Protein AF-A0A0P0CSV0-F1 (afdb_monomer)

Organism: NCBI:txid1736674

InterPro domains:
  IPR012347 Ferritin-like [G3DSA:1.20.1260.10] (1-130)
  IPR019052 Domain of unknown function DUF2383 [PF09537] (2-99)

Mean predicted aligned error: 3.81 Å

Structure (mmCIF, N/CA/C/O backbone):
data_AF-A0A0P0CSV0-F1
#
_entry.id   AF-A0A0P0CSV0-F1
#
loop_
_atom_site.group_PDB
_atom_site.id
_atom_site.type_symbol
_atom_site.label_atom_id
_atom_site.label_alt_id
_atom_site.label_comp_id
_atom_site.label_asym_id
_atom_site.label_entity_id
_atom_site.label_seq_id
_atom_site.pdbx_PDB_ins_code
_atom_site.Cartn_x
_atom_site.Cartn_y
_atom_site.Cartn_z
_atom_site.occupancy
_atom_site.B_iso_or_equiv
_atom_site.auth_seq_id
_atom_site.auth_comp_id
_atom_site.auth_asym_id
_atom_site.auth_atom_id
_atom_site.pdbx_PDB_model_num
ATOM 1 N N . MET A 1 1 ? 4.980 2.278 7.090 1.00 87.75 1 MET A N 1
ATOM 2 C CA . MET A 1 1 ? 4.475 1.483 5.953 1.00 87.75 1 MET A CA 1
ATOM 3 C C . MET A 1 1 ? 3.727 2.314 4.913 1.00 87.75 1 MET A C 1
ATOM 5 O O . MET A 1 1 ? 4.358 2.679 3.942 1.00 87.75 1 MET A O 1
ATOM 9 N N . ASN A 1 2 ? 2.444 2.688 5.077 1.00 93.38 2 ASN A N 1
ATOM 10 C CA . ASN A 1 2 ? 1.706 3.370 3.988 1.00 93.38 2 ASN A CA 1
ATOM 11 C C . ASN A 1 2 ? 2.404 4.646 3.476 1.00 93.38 2 ASN A C 1
ATOM 13 O O . ASN A 1 2 ? 2.485 4.851 2.270 1.00 93.38 2 ASN A O 1
ATOM 17 N N . TYR A 1 3 ? 2.972 5.454 4.377 1.00 93.25 3 TYR A N 1
ATOM 18 C CA . TYR A 1 3 ? 3.779 6.631 4.026 1.00 93.25 3 TYR A CA 1
ATOM 19 C C . TYR A 1 3 ? 5.022 6.292 3.183 1.00 93.25 3 TYR A C 1
ATOM 21 O O . TYR A 1 3 ? 5.342 6.980 2.217 1.00 93.25 3 TYR A O 1
ATOM 29 N N . GLU A 1 4 ? 5.708 5.204 3.521 1.00 93.50 4 GLU A N 1
ATOM 30 C CA . GLU A 1 4 ? 6.870 4.704 2.782 1.00 93.50 4 GLU A CA 1
ATOM 31 C C . GLU A 1 4 ? 6.459 4.186 1.402 1.00 93.50 4 GLU A C 1
ATOM 33 O O . GLU A 1 4 ? 7.111 4.508 0.414 1.00 93.50 4 GLU A O 1
ATOM 38 N N . SER A 1 5 ? 5.337 3.466 1.307 1.00 94.19 5 SER A N 1
ATOM 39 C CA . SER A 1 5 ? 4.787 3.003 0.030 1.00 94.19 5 SER A CA 1
ATOM 40 C C . SER A 1 5 ? 4.386 4.179 -0.875 1.00 94.19 5 SER A C 1
ATOM 42 O O . SER A 1 5 ? 4.618 4.112 -2.079 1.00 94.19 5 SER A O 1
ATOM 44 N N . VAL A 1 6 ? 3.826 5.272 -0.325 1.00 95.62 6 VAL A N 1
ATOM 45 C CA . VAL A 1 6 ? 3.562 6.510 -1.093 1.00 95.62 6 VAL A CA 1
ATOM 46 C C . VAL A 1 6 ? 4.859 7.042 -1.693 1.00 95.62 6 VAL A C 1
ATOM 48 O O . VAL A 1 6 ? 4.893 7.334 -2.888 1.00 95.62 6 VAL A O 1
ATOM 51 N N . LYS A 1 7 ? 5.922 7.138 -0.885 1.00 94.56 7 LYS A N 1
ATOM 52 C CA . LYS A 1 7 ? 7.239 7.594 -1.342 1.00 94.56 7 LYS A CA 1
ATOM 53 C C . LYS A 1 7 ? 7.794 6.696 -2.442 1.00 94.56 7 LYS A C 1
ATOM 55 O O . LYS A 1 7 ? 8.095 7.210 -3.511 1.00 94.56 7 LYS A O 1
ATOM 60 N N . ILE A 1 8 ? 7.846 5.380 -2.218 1.00 94.62 8 ILE A N 1
ATOM 61 C CA . ILE A 1 8 ? 8.338 4.416 -3.213 1.00 94.62 8 ILE A CA 1
ATOM 62 C C . ILE A 1 8 ? 7.583 4.587 -4.529 1.00 94.62 8 ILE A C 1
ATOM 64 O O . ILE A 1 8 ? 8.201 4.871 -5.543 1.00 94.62 8 ILE A O 1
ATOM 68 N N . TYR A 1 9 ? 6.250 4.499 -4.522 1.00 95.50 9 TYR A N 1
ATOM 69 C CA . TYR A 1 9 ? 5.476 4.562 -5.763 1.00 95.50 9 TYR A CA 1
ATOM 70 C C . TYR A 1 9 ? 5.590 5.911 -6.477 1.00 95.50 9 TYR A C 1
ATOM 72 O O . TYR A 1 9 ? 5.621 5.944 -7.705 1.00 95.50 9 TYR A O 1
ATOM 80 N N . THR A 1 10 ? 5.669 7.010 -5.725 1.00 95.38 10 THR A N 1
ATOM 81 C CA . THR A 1 10 ? 5.841 8.348 -6.302 1.00 95.38 10 THR A CA 1
ATOM 82 C C . THR A 1 10 ? 7.205 8.491 -6.967 1.00 95.38 10 THR A C 1
ATOM 84 O O . THR A 1 10 ? 7.276 9.029 -8.068 1.00 95.38 10 THR A O 1
ATOM 87 N N . GLU A 1 11 ? 8.276 8.001 -6.338 1.00 92.62 11 GLU A N 1
ATOM 88 C CA . GLU A 1 11 ? 9.605 8.038 -6.949 1.00 92.62 11 GLU A CA 1
ATOM 89 C C . GLU A 1 11 ? 9.703 7.067 -8.131 1.00 92.62 11 GLU A C 1
ATOM 91 O O . GLU A 1 11 ? 10.099 7.484 -9.214 1.00 92.62 11 GLU A O 1
ATOM 96 N N . THR A 1 12 ? 9.235 5.821 -7.995 1.00 91.75 12 THR A N 1
ATOM 97 C CA . THR A 1 12 ? 9.203 4.841 -9.096 1.00 91.75 12 THR A CA 1
ATOM 98 C C . THR A 1 12 ? 8.502 5.400 -10.329 1.00 91.75 12 THR A C 1
ATOM 100 O O . THR A 1 12 ? 9.028 5.305 -11.432 1.00 91.75 12 THR A O 1
ATOM 103 N N . GLN A 1 13 ? 7.355 6.061 -10.160 1.00 92.38 13 GLN A N 1
ATOM 104 C CA . GLN A 1 13 ? 6.635 6.690 -11.267 1.00 92.38 13 GLN A CA 1
ATOM 105 C C . GLN A 1 13 ? 7.493 7.701 -12.051 1.00 92.38 13 GLN A C 1
ATOM 107 O O . GLN A 1 13 ? 7.346 7.795 -13.269 1.00 92.38 13 GLN A O 1
ATOM 112 N N . LYS A 1 14 ? 8.355 8.475 -11.380 1.00 90.81 14 LYS A N 1
ATOM 113 C CA . LYS A 1 14 ? 9.180 9.512 -12.025 1.00 90.81 14 LYS A CA 1
ATOM 114 C C . LYS A 1 14 ? 10.289 8.929 -12.899 1.00 90.81 14 LYS A C 1
ATOM 116 O O . LYS A 1 14 ? 10.700 9.591 -13.844 1.00 90.81 14 LYS A O 1
ATOM 121 N N . HIS A 1 15 ? 10.756 7.725 -12.578 1.00 89.19 15 HIS A N 1
ATOM 122 C CA . HIS A 1 15 ? 11.856 7.063 -13.281 1.00 89.19 15 HIS A CA 1
ATOM 123 C C . HIS A 1 15 ? 11.399 6.158 -14.428 1.00 89.19 15 HIS A C 1
ATOM 125 O O . HIS A 1 15 ? 12.216 5.740 -15.240 1.00 89.19 15 HIS A O 1
ATOM 131 N N . LEU A 1 16 ? 10.103 5.863 -14.525 1.00 86.19 16 LEU A N 1
ATOM 132 C CA . LEU A 1 16 ? 9.568 5.028 -15.595 1.00 86.19 16 LEU A CA 1
ATOM 133 C C . LEU A 1 16 ? 9.399 5.813 -16.897 1.00 86.19 16 LEU A C 1
ATOM 135 O O . LEU A 1 16 ? 9.126 7.013 -16.895 1.00 86.19 16 LEU A O 1
ATOM 139 N N . THR A 1 17 ? 9.478 5.121 -18.028 1.00 84.19 17 THR A N 1
ATOM 140 C CA . THR A 1 17 ? 9.149 5.673 -19.351 1.00 84.19 17 THR A CA 1
ATOM 141 C C . THR A 1 17 ? 7.744 5.254 -19.779 1.00 84.19 17 THR A C 1
ATOM 143 O O . THR A 1 17 ? 6.971 6.118 -20.190 1.00 84.19 17 THR A O 1
ATOM 146 N N . HIS A 1 18 ? 7.371 3.989 -19.556 1.00 85.88 18 HIS A N 1
ATOM 147 C CA . HIS A 1 18 ? 6.088 3.400 -19.948 1.00 85.88 18 HIS A CA 1
ATOM 148 C C . HIS A 1 18 ? 4.872 4.037 -19.242 1.00 85.88 18 HIS A C 1
ATOM 150 O O . HIS A 1 18 ? 4.721 3.976 -18.015 1.00 85.88 18 HIS A O 1
ATOM 156 N N . ASP A 1 19 ? 3.953 4.611 -20.023 1.00 89.50 19 ASP A N 1
ATOM 157 C CA . ASP A 1 19 ? 2.806 5.372 -19.508 1.00 89.50 19 ASP A CA 1
ATOM 158 C C . ASP A 1 19 ? 1.806 4.518 -18.721 1.00 89.50 19 ASP A C 1
ATOM 160 O O . ASP A 1 19 ? 1.264 4.967 -17.705 1.00 89.50 19 ASP A O 1
ATOM 164 N N . GLY A 1 20 ? 1.604 3.262 -19.129 1.00 88.06 20 GLY A N 1
ATOM 165 C CA . GLY A 1 20 ? 0.743 2.329 -18.400 1.00 88.06 20 GLY A CA 1
ATOM 166 C C . GLY A 1 20 ? 1.254 2.065 -16.982 1.00 88.06 20 GLY A C 1
ATOM 167 O O . GLY A 1 20 ? 0.480 2.079 -16.020 1.00 88.06 20 GLY A O 1
ATOM 168 N N . LEU A 1 21 ? 2.574 1.920 -16.826 1.00 87.19 21 LEU A N 1
ATOM 169 C CA . LEU A 1 21 ? 3.186 1.719 -15.515 1.00 87.19 21 LEU A CA 1
ATOM 170 C C . LEU A 1 21 ? 3.177 2.999 -14.686 1.00 87.19 21 LEU A C 1
ATOM 172 O O . LEU A 1 21 ? 2.827 2.954 -13.506 1.00 87.19 21 LEU A O 1
ATOM 176 N N . LYS A 1 22 ? 3.463 4.158 -15.288 1.00 91.94 22 LYS A N 1
ATOM 177 C CA . LYS A 1 22 ? 3.305 5.453 -14.609 1.00 91.94 22 LYS A CA 1
ATOM 178 C C . LYS A 1 22 ? 1.904 5.610 -14.024 1.00 91.94 22 LYS A C 1
ATOM 180 O O . LYS A 1 22 ? 1.755 5.947 -12.848 1.00 91.94 22 LYS A O 1
ATOM 185 N N . ALA A 1 23 ? 0.874 5.342 -14.825 1.00 93.44 23 ALA A N 1
ATOM 186 C CA . ALA A 1 23 ? -0.514 5.421 -14.387 1.00 93.44 23 ALA A CA 1
ATOM 187 C C . ALA A 1 23 ? -0.808 4.427 -13.253 1.00 93.44 23 ALA A C 1
ATOM 189 O O . ALA A 1 23 ? -1.460 4.789 -12.266 1.00 93.44 23 ALA A O 1
ATOM 190 N N . PHE A 1 24 ? -0.284 3.201 -13.352 1.00 91.94 24 PHE A N 1
ATOM 191 C CA . PHE A 1 24 ? -0.379 2.204 -12.293 1.00 91.94 24 PHE A CA 1
ATOM 192 C C . PHE A 1 24 ? 0.224 2.720 -10.978 1.00 91.94 24 PHE A C 1
ATOM 194 O O . PHE A 1 24 ? -0.500 2.822 -9.983 1.00 91.94 24 PHE A O 1
ATOM 201 N N . PHE A 1 25 ? 1.501 3.116 -10.961 1.00 93.94 25 PHE A N 1
ATOM 202 C CA . PHE A 1 25 ? 2.183 3.587 -9.750 1.00 93.94 25 PHE A CA 1
ATOM 203 C C . PHE A 1 25 ? 1.546 4.850 -9.166 1.00 93.94 25 PHE A C 1
ATOM 205 O O . PHE A 1 25 ? 1.324 4.904 -7.954 1.00 93.94 25 PHE A O 1
ATOM 212 N N . LYS A 1 26 ? 1.110 5.795 -10.009 1.00 96.00 26 LYS A N 1
ATOM 213 C CA . LYS A 1 26 ? 0.333 6.970 -9.580 1.00 96.00 26 LYS A CA 1
ATOM 214 C C . LYS A 1 26 ? -0.929 6.564 -8.822 1.00 96.00 26 LYS A C 1
ATOM 216 O O . LYS A 1 26 ? -1.185 7.037 -7.713 1.00 96.00 26 LYS A O 1
ATOM 221 N N . LYS A 1 27 ? -1.709 5.636 -9.388 1.00 96.50 27 LYS A N 1
ATOM 222 C CA . LYS A 1 27 ? -2.931 5.114 -8.758 1.00 96.50 27 LYS A CA 1
ATOM 223 C C . LYS A 1 27 ? -2.620 4.410 -7.435 1.00 96.50 27 LYS A C 1
ATOM 225 O O . LYS A 1 27 ? -3.426 4.469 -6.507 1.00 96.50 27 LYS A O 1
ATOM 230 N N . ARG A 1 28 ? -1.483 3.714 -7.333 1.00 96.19 28 ARG A N 1
ATOM 231 C CA . ARG A 1 28 ? -1.066 3.043 -6.091 1.00 96.19 28 ARG A CA 1
ATOM 232 C C . ARG A 1 28 ? -0.614 4.040 -5.019 1.00 96.19 28 ARG A C 1
ATOM 234 O O . ARG A 1 28 ? -0.997 3.864 -3.864 1.00 96.19 28 ARG A O 1
ATOM 241 N N . ALA A 1 29 ? 0.110 5.100 -5.380 1.00 97.12 29 ALA A N 1
ATOM 242 C CA . ALA A 1 29 ? 0.470 6.181 -4.459 1.00 97.12 29 ALA A CA 1
ATOM 243 C C . ALA A 1 29 ? -0.784 6.866 -3.888 1.00 97.12 29 ALA A C 1
ATOM 245 O O . ALA A 1 29 ? -0.918 7.004 -2.673 1.00 97.12 29 ALA A O 1
ATOM 246 N N . MET A 1 30 ? -1.755 7.195 -4.747 1.00 98.00 30 MET A N 1
ATOM 247 C CA . MET A 1 30 ? -3.034 7.785 -4.329 1.00 98.00 30 MET A CA 1
ATOM 248 C C . MET A 1 30 ? -3.825 6.875 -3.381 1.00 98.00 30 MET A C 1
ATOM 250 O O . MET A 1 30 ? -4.350 7.348 -2.373 1.00 98.00 30 MET A O 1
ATOM 254 N N . ALA A 1 31 ? -3.879 5.568 -3.660 1.00 97.62 31 ALA A N 1
ATOM 255 C CA . ALA A 1 31 ? -4.536 4.606 -2.775 1.00 97.62 31 ALA A CA 1
ATOM 256 C C . ALA A 1 31 ? -3.892 4.602 -1.378 1.00 97.62 31 ALA A C 1
ATOM 258 O O . ALA A 1 31 ? -4.588 4.738 -0.375 1.00 97.62 31 ALA A O 1
ATOM 259 N N . ARG A 1 32 ? -2.556 4.553 -1.299 1.00 96.94 32 ARG A N 1
ATOM 260 C CA . ARG A 1 32 ? -1.833 4.582 -0.017 1.00 96.94 32 ARG A CA 1
ATOM 261 C C . ARG A 1 32 ? -2.005 5.901 0.732 1.00 96.94 32 ARG A C 1
ATOM 263 O O . ARG A 1 32 ? -2.154 5.875 1.950 1.00 96.94 32 ARG A O 1
ATOM 270 N N . GLN A 1 33 ? -2.063 7.029 0.027 1.00 97.38 33 GLN A N 1
ATOM 271 C CA . GLN A 1 33 ? -2.386 8.318 0.638 1.00 97.38 33 GLN A CA 1
ATOM 272 C C . GLN A 1 33 ? -3.787 8.301 1.260 1.00 97.38 33 GLN A C 1
ATOM 274 O O . GLN A 1 33 ? -3.968 8.750 2.391 1.00 97.38 33 GLN A O 1
ATOM 279 N N . LYS A 1 34 ? -4.769 7.726 0.557 1.00 98.19 34 LYS A N 1
ATOM 280 C CA . LYS A 1 34 ? -6.122 7.556 1.092 1.00 98.19 34 LYS A CA 1
ATOM 281 C C . LYS A 1 34 ? -6.127 6.675 2.343 1.00 98.19 34 LYS A C 1
ATOM 283 O O . LYS A 1 34 ? -6.811 7.002 3.303 1.00 98.19 34 LYS A O 1
ATOM 288 N N . PHE A 1 35 ? -5.338 5.601 2.364 1.00 97.31 35 PHE A N 1
ATOM 289 C CA . PHE A 1 35 ? -5.262 4.699 3.518 1.00 97.31 35 PHE A CA 1
ATOM 290 C C . PHE A 1 35 ? -4.756 5.408 4.770 1.00 97.31 35 PHE A C 1
ATOM 292 O O . PHE A 1 35 ? -5.296 5.194 5.852 1.00 97.31 35 PHE A O 1
ATOM 299 N N . ILE A 1 36 ? -3.751 6.277 4.611 1.00 95.94 36 ILE A N 1
ATOM 300 C CA . ILE A 1 36 ? -3.247 7.129 5.695 1.00 95.94 36 ILE A CA 1
ATOM 301 C C . ILE A 1 36 ? -4.377 8.009 6.227 1.00 95.94 36 ILE A C 1
ATOM 303 O O . ILE A 1 36 ? -4.603 8.034 7.429 1.00 95.94 36 ILE A O 1
ATOM 307 N N . VAL A 1 37 ? -5.109 8.695 5.345 1.00 96.88 37 VAL A N 1
ATOM 308 C CA . VAL A 1 37 ? -6.209 9.581 5.754 1.00 96.88 37 VAL A CA 1
ATOM 309 C C . VAL A 1 37 ? -7.311 8.807 6.477 1.00 96.88 37 VAL A C 1
ATOM 311 O O . VAL A 1 37 ? -7.712 9.214 7.564 1.00 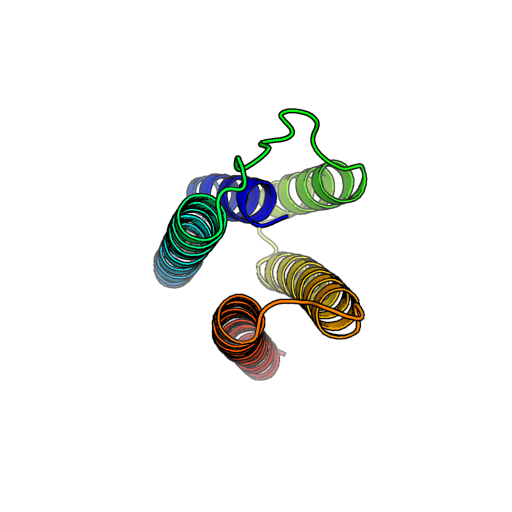96.88 37 VAL A O 1
ATOM 314 N N . ASP A 1 38 ? -7.768 7.687 5.915 1.00 97.50 38 ASP A N 1
ATOM 315 C CA . ASP A 1 38 ? -8.850 6.881 6.488 1.00 97.50 38 ASP A CA 1
ATOM 316 C C . ASP A 1 38 ? -8.487 6.371 7.894 1.00 97.50 38 ASP A C 1
ATOM 318 O O . ASP A 1 38 ? -9.284 6.502 8.822 1.00 97.50 38 ASP A O 1
ATOM 322 N N . LEU A 1 39 ? -7.272 5.837 8.071 1.00 96.00 39 LEU A N 1
ATOM 323 C CA . LEU A 1 39 ? -6.799 5.364 9.377 1.00 96.00 39 LEU A CA 1
ATOM 324 C C . LEU A 1 39 ? -6.618 6.518 10.364 1.00 96.00 39 LEU A C 1
ATOM 326 O O . LEU A 1 39 ? -7.036 6.408 11.513 1.00 96.00 39 LEU A O 1
ATOM 330 N N . SER A 1 40 ? -6.039 7.638 9.927 1.00 95.62 40 SER A N 1
ATOM 331 C CA . SER A 1 40 ? -5.834 8.803 10.789 1.00 95.62 40 SER A CA 1
ATOM 332 C C . SER A 1 40 ? -7.151 9.401 11.282 1.00 95.62 40 SER A C 1
ATOM 334 O O . SER A 1 40 ? -7.232 9.829 12.431 1.00 95.62 40 SER A O 1
ATOM 336 N N . LEU A 1 41 ? -8.185 9.436 10.437 1.00 97.12 41 LEU A N 1
ATOM 337 C CA . LEU A 1 41 ? -9.514 9.903 10.831 1.00 97.12 41 LEU A CA 1
ATOM 338 C C . LEU A 1 41 ? -10.177 8.950 11.829 1.00 97.12 41 LEU A C 1
ATOM 340 O O . LEU A 1 41 ? -10.744 9.415 12.816 1.00 97.12 41 LEU A O 1
ATOM 344 N N . GLU A 1 42 ? -10.079 7.637 11.608 1.00 96.50 42 GLU A N 1
ATOM 345 C CA . GLU A 1 42 ? -10.655 6.655 12.531 1.00 96.50 42 GLU A CA 1
ATOM 346 C C . GLU A 1 42 ? -9.946 6.668 13.891 1.00 96.50 42 GLU A C 1
ATOM 348 O O . GLU A 1 42 ? -10.612 6.661 14.922 1.00 96.50 42 GLU A O 1
ATOM 353 N N . LEU A 1 43 ? -8.614 6.787 13.919 1.00 94.44 43 LEU A N 1
ATOM 354 C CA . LEU A 1 43 ? -7.857 6.928 15.167 1.00 94.44 43 LEU A CA 1
ATOM 355 C C . LEU A 1 43 ? -8.299 8.161 15.961 1.00 94.44 43 LEU A C 1
ATOM 357 O O . LEU A 1 43 ? -8.598 8.043 17.148 1.00 94.44 43 LEU A O 1
ATOM 361 N N . LYS A 1 44 ? -8.428 9.316 15.296 1.00 96.25 44 LYS A N 1
ATOM 362 C CA . LYS A 1 44 ? -8.918 10.552 15.928 1.00 96.25 44 LYS A CA 1
ATOM 363 C C . LYS A 1 44 ? -10.327 10.406 16.483 1.00 96.25 44 LYS A C 1
ATOM 365 O O . LYS A 1 44 ? -10.603 10.852 17.592 1.00 96.25 44 LYS A O 1
ATOM 370 N N . LYS A 1 45 ? -11.221 9.752 15.738 1.00 96.62 45 LYS A N 1
ATOM 371 C CA . LYS A 1 45 ? -12.596 9.474 16.179 1.00 96.62 45 LYS A CA 1
ATOM 372 C C . LYS A 1 45 ? -12.636 8.618 17.448 1.00 96.62 45 LYS A C 1
ATOM 374 O O . LYS A 1 45 ? -13.530 8.787 18.269 1.00 96.62 45 LYS A O 1
ATOM 379 N N . LEU A 1 46 ? -11.670 7.718 17.606 1.00 95.69 46 LEU A N 1
ATOM 380 C CA . LEU A 1 46 ? -11.513 6.861 18.780 1.00 95.69 46 LEU A CA 1
ATOM 381 C C . LEU A 1 46 ? -10.754 7.549 19.932 1.00 95.69 46 LEU A C 1
ATOM 383 O O . LEU A 1 46 ? -10.470 6.906 20.938 1.00 95.69 46 LEU A O 1
ATOM 387 N N . GLY A 1 47 ? -10.430 8.842 19.802 1.00 95.25 47 GLY A N 1
ATOM 388 C CA . GLY A 1 47 ? -9.703 9.620 20.808 1.00 95.25 47 GLY A CA 1
ATOM 389 C C . GLY A 1 47 ? -8.186 9.410 20.802 1.00 95.25 47 GLY A C 1
ATOM 390 O O . GLY A 1 47 ? -7.509 9.866 21.719 1.00 95.25 47 GLY A O 1
ATOM 391 N N . GLY A 1 48 ? -7.644 8.718 19.796 1.00 92.00 48 GLY A N 1
ATOM 392 C CA . GLY A 1 48 ? -6.208 8.537 19.606 1.00 92.00 48 GLY A CA 1
ATOM 393 C C . GLY A 1 48 ? -5.594 9.605 18.702 1.00 92.00 48 GLY A C 1
ATOM 394 O O . GLY A 1 48 ? -6.259 10.171 17.837 1.00 92.00 48 GLY A O 1
ATOM 395 N N . GLU A 1 49 ? -4.290 9.834 18.844 1.00 90.06 49 GLU A N 1
ATOM 396 C CA . GLU A 1 49 ? -3.540 10.735 17.965 1.00 90.06 49 GLU A CA 1
ATOM 397 C C . GLU A 1 49 ? -2.683 9.944 16.964 1.00 90.06 49 GLU A C 1
ATOM 399 O O . GLU A 1 49 ? -1.849 9.130 17.378 1.00 90.06 49 GLU A O 1
ATOM 404 N N . PRO A 1 50 ? -2.850 10.158 15.644 1.00 88.38 50 PRO A N 1
ATOM 405 C CA . PRO A 1 50 ? -2.028 9.500 14.638 1.00 88.38 50 PRO A CA 1
ATOM 406 C C . PRO A 1 50 ? -0.555 9.878 14.798 1.00 88.38 50 PRO A C 1
ATOM 408 O O . PRO A 1 50 ? -0.187 11.051 14.712 1.00 88.38 50 PRO A O 1
ATOM 411 N N . GLN A 1 51 ? 0.306 8.876 14.962 1.00 84.31 51 GLN A N 1
ATOM 412 C CA . GLN A 1 51 ? 1.748 9.083 14.990 1.00 84.31 51 GLN A CA 1
ATOM 413 C C . GLN A 1 51 ? 2.352 8.873 13.606 1.00 84.31 51 GLN A C 1
ATOM 415 O O . GLN A 1 51 ? 2.177 7.832 12.970 1.00 84.31 51 GLN A O 1
ATOM 420 N N . TYR A 1 52 ? 3.120 9.860 13.157 1.00 77.62 52 TYR A N 1
ATOM 421 C CA . TYR A 1 52 ? 3.870 9.784 11.911 1.00 77.62 52 TYR A CA 1
ATOM 422 C C . TYR A 1 52 ? 5.355 9.644 12.235 1.00 77.62 52 TYR A C 1
ATOM 424 O O . TYR A 1 52 ? 6.003 10.602 12.654 1.00 77.62 52 TYR A O 1
ATOM 432 N N . SER A 1 53 ? 5.916 8.453 12.021 1.00 73.69 53 SER A N 1
ATOM 433 C CA . SER A 1 53 ? 7.371 8.295 12.047 1.00 73.69 53 SER A CA 1
ATOM 434 C C . SER A 1 53 ? 7.972 8.947 10.804 1.00 73.69 53 SER A C 1
ATOM 436 O O . SER A 1 53 ? 7.696 8.524 9.680 1.00 73.69 53 SER A O 1
ATOM 438 N N . GLN A 1 54 ? 8.836 9.945 11.000 1.00 70.50 54 GLN A N 1
ATOM 439 C CA . GLN A 1 54 ? 9.690 10.462 9.924 1.00 70.50 54 GLN A CA 1
ATOM 440 C C . GLN A 1 54 ? 10.851 9.509 9.608 1.00 70.50 54 GLN A C 1
ATOM 442 O O . GLN A 1 54 ? 11.424 9.567 8.519 1.00 70.50 54 GLN A O 1
ATOM 447 N N . LYS A 1 55 ? 11.186 8.606 10.539 1.00 87.25 55 LYS A N 1
ATOM 448 C CA . LYS A 1 55 ? 12.222 7.597 10.341 1.00 87.25 55 LYS A CA 1
ATOM 449 C C . LYS A 1 55 ? 11.690 6.506 9.421 1.00 87.25 55 LYS A C 1
ATOM 451 O O . LYS A 1 55 ? 10.720 5.820 9.748 1.00 87.25 55 LYS A O 1
ATOM 456 N N . LEU A 1 56 ? 12.351 6.368 8.279 1.00 88.31 56 LEU A N 1
ATOM 457 C CA . LEU A 1 56 ? 12.106 5.306 7.313 1.00 88.31 56 LEU A CA 1
ATOM 458 C C . LEU A 1 56 ? 12.705 3.996 7.838 1.00 88.31 56 LEU A C 1
ATOM 460 O O . LEU A 1 56 ? 13.760 3.984 8.480 1.00 88.31 56 LEU A O 1
ATOM 464 N N . SER A 1 57 ? 12.011 2.897 7.587 1.00 89.38 57 SER A N 1
ATOM 465 C CA . SER A 1 57 ? 12.431 1.553 7.962 1.00 89.38 57 SER A CA 1
ATOM 466 C C . SER A 1 57 ? 13.622 1.089 7.127 1.00 89.38 57 SER A C 1
ATOM 468 O O . SER A 1 57 ? 13.821 1.517 5.990 1.00 89.38 57 SER A O 1
ATOM 470 N N . TYR A 1 58 ? 14.394 0.147 7.670 1.00 89.31 58 TYR A N 1
ATOM 471 C CA . TYR A 1 58 ? 15.460 -0.525 6.921 1.00 89.31 58 TYR A CA 1
ATOM 472 C C . TYR A 1 58 ? 14.941 -1.130 5.607 1.00 89.31 58 TYR A C 1
ATOM 474 O O . TYR A 1 58 ? 15.576 -0.999 4.562 1.00 89.31 58 TYR A O 1
ATOM 482 N N . ASN A 1 59 ? 13.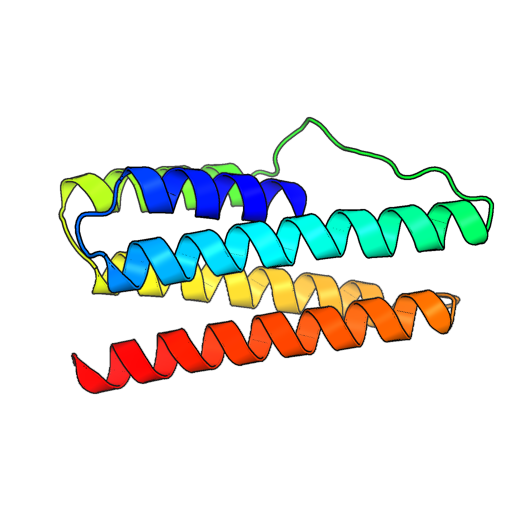745 -1.724 5.644 1.00 86.69 59 ASN A N 1
ATOM 483 C CA . ASN A 1 59 ? 13.135 -2.322 4.466 1.00 86.69 59 ASN A CA 1
ATOM 484 C C . ASN A 1 59 ? 12.839 -1.301 3.360 1.00 86.69 59 ASN A C 1
ATOM 486 O O . ASN A 1 59 ? 13.066 -1.588 2.186 1.00 86.69 59 ASN A O 1
ATOM 490 N N . PHE A 1 60 ? 12.382 -0.098 3.726 1.00 90.25 60 PHE A N 1
ATOM 491 C CA . PHE A 1 60 ? 12.225 0.985 2.758 1.00 90.25 60 PHE A CA 1
ATOM 492 C C . PHE A 1 60 ? 13.554 1.291 2.065 1.00 90.25 60 PHE A C 1
ATOM 494 O O . PHE A 1 60 ? 13.596 1.321 0.839 1.00 90.25 60 PHE A O 1
ATOM 501 N N . TYR A 1 61 ? 14.641 1.476 2.824 1.00 91.00 61 TYR A N 1
ATOM 502 C CA . TYR A 1 61 ? 15.946 1.796 2.237 1.00 91.00 61 TYR A CA 1
ATOM 503 C C . TYR A 1 61 ? 16.447 0.690 1.307 1.00 91.00 61 TYR A C 1
ATOM 505 O O . TYR A 1 61 ? 16.901 0.986 0.205 1.00 91.00 61 TYR A O 1
ATOM 513 N N . ARG A 1 62 ? 16.318 -0.577 1.719 1.00 91.75 62 ARG A N 1
ATOM 514 C CA . ARG A 1 62 ? 16.676 -1.737 0.891 1.00 91.75 62 ARG A CA 1
ATOM 515 C C . ARG A 1 62 ? 15.892 -1.757 -0.421 1.00 91.75 62 ARG A C 1
ATOM 517 O O . ARG A 1 62 ? 16.496 -1.876 -1.480 1.00 91.75 62 ARG A O 1
ATOM 524 N N . THR A 1 63 ? 14.570 -1.608 -0.340 1.00 91.88 63 THR A N 1
ATOM 525 C CA . THR A 1 63 ? 13.685 -1.596 -1.516 1.00 91.88 63 THR A CA 1
ATOM 526 C C . THR A 1 63 ? 14.033 -0.428 -2.440 1.00 91.88 63 THR A C 1
ATOM 528 O O . THR A 1 63 ? 14.143 -0.594 -3.648 1.00 91.88 63 THR A O 1
ATOM 531 N N . TRP A 1 64 ? 14.259 0.762 -1.877 1.00 91.75 64 TRP A N 1
ATOM 532 C CA . TRP A 1 64 ? 14.607 1.955 -2.645 1.00 91.75 64 TRP A CA 1
ATOM 533 C C . TRP A 1 64 ? 15.920 1.802 -3.417 1.00 91.75 64 TRP A C 1
ATOM 535 O O . TRP A 1 64 ? 15.968 2.145 -4.594 1.00 91.75 64 TRP A O 1
ATOM 545 N N . ILE A 1 65 ? 16.967 1.269 -2.778 1.00 91.25 65 ILE A N 1
ATOM 546 C CA . ILE A 1 65 ? 18.261 1.034 -3.435 1.00 91.25 65 ILE A CA 1
ATOM 547 C C . ILE A 1 65 ? 18.088 0.085 -4.623 1.00 91.25 65 ILE A C 1
ATOM 549 O O . ILE A 1 65 ? 18.511 0.418 -5.721 1.00 91.25 65 ILE A O 1
ATOM 553 N N . ARG A 1 66 ? 17.389 -1.038 -4.428 1.00 91.94 66 ARG A N 1
ATOM 554 C CA . ARG A 1 66 ? 17.140 -2.012 -5.498 1.00 91.94 66 ARG A CA 1
ATOM 555 C C . ARG A 1 66 ? 16.365 -1.416 -6.663 1.00 91.94 66 ARG A C 1
ATO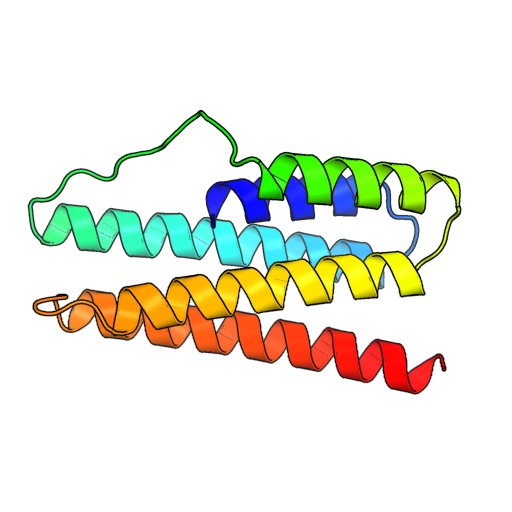M 557 O O . ARG A 1 66 ? 16.774 -1.566 -7.803 1.00 91.94 66 ARG A O 1
ATOM 564 N N . LEU A 1 67 ? 15.277 -0.700 -6.380 1.00 91.62 67 LEU A N 1
ATOM 565 C CA . LEU A 1 67 ? 14.493 -0.037 -7.422 1.00 91.62 67 LEU A CA 1
ATOM 566 C C . LEU A 1 67 ? 15.333 0.975 -8.201 1.00 91.62 67 LEU A C 1
ATOM 568 O O . LEU A 1 67 ? 15.220 1.044 -9.419 1.00 91.62 67 LEU A O 1
ATOM 572 N N . ARG A 1 68 ? 16.185 1.735 -7.507 1.00 87.62 68 ARG A N 1
ATOM 573 C CA . ARG A 1 68 ? 17.082 2.696 -8.146 1.00 87.62 68 ARG A CA 1
ATOM 574 C C . ARG A 1 68 ? 18.057 2.020 -9.104 1.00 87.62 68 ARG A C 1
ATOM 576 O O . ARG A 1 68 ? 18.246 2.529 -10.204 1.00 87.62 68 ARG A O 1
ATOM 583 N N . ASP A 1 69 ? 18.656 0.913 -8.687 1.00 88.38 69 ASP A N 1
ATOM 584 C CA . ASP A 1 69 ? 19.615 0.180 -9.512 1.00 88.38 69 ASP A CA 1
ATOM 585 C C . ASP A 1 69 ? 18.901 -0.414 -10.749 1.00 88.38 69 ASP A C 1
ATOM 587 O O . ASP A 1 69 ? 19.364 -0.242 -11.874 1.00 88.38 69 ASP A O 1
ATOM 591 N N . LEU A 1 70 ? 17.683 -0.941 -10.574 1.00 89.12 70 LEU A N 1
ATOM 592 C CA . LEU A 1 70 ? 16.844 -1.459 -11.665 1.00 89.12 70 LEU A CA 1
ATOM 593 C C . LEU A 1 70 ? 16.371 -0.388 -12.662 1.00 89.12 70 LEU A C 1
ATOM 595 O O . LEU A 1 70 ? 16.154 -0.699 -13.832 1.00 89.12 70 LEU A O 1
ATOM 599 N N . PHE A 1 71 ? 16.223 0.876 -12.245 1.00 84.00 71 PHE A N 1
ATOM 600 C CA . PHE A 1 71 ? 15.917 1.961 -13.187 1.00 84.00 71 PHE A CA 1
ATOM 601 C C . PHE A 1 71 ? 17.046 2.189 -14.193 1.00 84.00 71 PHE A C 1
ATOM 603 O O . PHE A 1 71 ? 16.765 2.560 -15.328 1.00 84.00 71 PHE A O 1
ATOM 610 N N . ALA A 1 72 ? 18.304 1.988 -13.790 1.00 77.19 72 ALA A N 1
ATOM 611 C CA . ALA A 1 72 ? 19.453 2.150 -14.679 1.00 77.19 72 ALA A CA 1
ATOM 612 C C . ALA A 1 72 ? 19.568 1.007 -15.701 1.00 77.19 72 ALA A C 1
ATOM 614 O O . ALA A 1 72 ? 20.145 1.195 -16.767 1.00 77.19 72 ALA A O 1
ATOM 615 N N . GLU A 1 73 ? 19.012 -0.159 -15.374 1.00 80.00 73 GLU A N 1
ATOM 616 C CA . GLU A 1 73 ? 19.038 -1.363 -16.208 1.00 80.00 73 GLU A CA 1
ATOM 617 C C . GLU A 1 73 ? 17.826 -1.472 -17.150 1.00 80.00 73 GLU A C 1
ATOM 619 O O . GLU A 1 73 ? 17.758 -2.402 -17.947 1.00 80.00 73 GLU A O 1
ATOM 624 N N . GLU A 1 74 ? 16.859 -0.548 -17.051 1.00 76.75 74 GLU A N 1
ATOM 625 C CA . GLU A 1 74 ? 15.585 -0.558 -17.795 1.00 76.75 74 GLU A CA 1
ATOM 626 C C . GLU A 1 74 ? 14.818 -1.896 -17.696 1.00 76.75 74 GLU A C 1
ATOM 628 O O . GLU A 1 74 ? 14.020 -2.259 -18.562 1.00 76.75 74 GLU A O 1
ATOM 633 N N . ASN A 1 75 ? 15.025 -2.634 -16.603 1.00 82.25 75 ASN A N 1
ATOM 634 C CA . ASN A 1 75 ? 14.473 -3.969 -16.422 1.00 82.25 75 ASN A CA 1
ATOM 635 C C . ASN A 1 75 ? 13.100 -3.914 -15.736 1.00 82.25 75 ASN A C 1
ATOM 637 O O . ASN A 1 75 ? 12.969 -3.944 -14.509 1.00 82.25 75 ASN A O 1
ATOM 641 N N . GLU A 1 76 ? 12.052 -3.820 -16.557 1.00 81.81 76 GLU A N 1
ATOM 642 C CA . GLU A 1 76 ? 10.662 -3.746 -16.095 1.00 81.81 76 GLU A CA 1
ATOM 643 C C . GLU A 1 76 ? 10.242 -4.969 -15.259 1.00 81.81 76 GLU A C 1
ATOM 645 O O . GLU A 1 76 ? 9.558 -4.815 -14.244 1.00 81.81 76 GLU A O 1
ATOM 650 N N . ASN A 1 77 ? 10.662 -6.174 -15.649 1.00 84.88 77 ASN A N 1
ATOM 651 C CA . ASN A 1 77 ? 10.258 -7.413 -14.982 1.00 84.88 77 ASN A CA 1
ATOM 652 C C . ASN A 1 77 ? 10.811 -7.494 -13.556 1.00 84.88 77 ASN A C 1
ATOM 654 O O . ASN A 1 77 ? 10.060 -7.772 -12.614 1.00 84.88 77 ASN A O 1
ATOM 658 N N . ASP A 1 78 ? 12.094 -7.184 -13.382 1.00 89.19 78 ASP A N 1
ATOM 659 C CA . ASP A 1 78 ? 12.727 -7.188 -12.064 1.00 89.19 78 ASP A CA 1
ATOM 660 C C . ASP A 1 78 ? 12.194 -6.051 -11.187 1.00 89.19 78 ASP A C 1
ATOM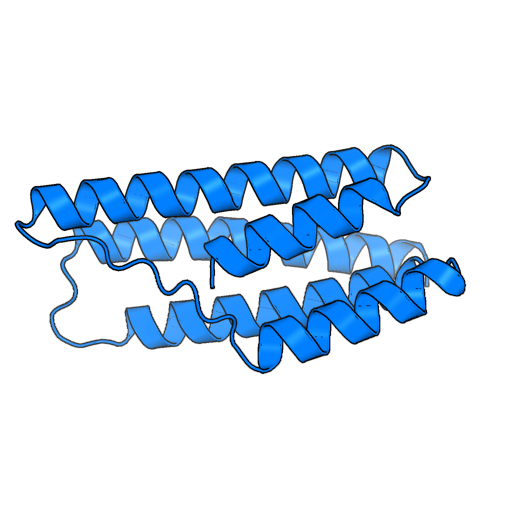 662 O O . ASP A 1 78 ? 11.971 -6.235 -9.986 1.00 89.19 78 ASP A O 1
ATOM 666 N N . LEU A 1 79 ? 11.865 -4.902 -11.787 1.00 89.69 79 LEU A N 1
ATOM 667 C CA . LEU A 1 79 ? 11.175 -3.817 -11.093 1.00 89.69 79 LEU A CA 1
ATOM 668 C C . LEU A 1 79 ? 9.804 -4.261 -10.568 1.00 89.69 79 LEU A C 1
ATOM 670 O O . LEU A 1 79 ? 9.459 -4.003 -9.412 1.00 89.69 79 LEU A O 1
ATOM 674 N N . LEU A 1 80 ? 9.010 -4.946 -11.391 1.00 89.88 80 LEU A N 1
ATOM 675 C CA . LEU A 1 80 ? 7.709 -5.474 -10.983 1.00 89.88 80 LEU A CA 1
ATOM 676 C C . LEU A 1 80 ? 7.836 -6.598 -9.946 1.00 89.88 80 LEU A C 1
ATOM 678 O O . LEU A 1 80 ? 6.964 -6.724 -9.075 1.00 89.88 80 LEU A O 1
ATOM 682 N N . SER A 1 81 ? 8.922 -7.371 -9.989 1.00 91.56 81 SER A N 1
ATOM 683 C CA . SER A 1 81 ? 9.254 -8.367 -8.968 1.00 91.56 81 SER A CA 1
ATOM 684 C C . SER A 1 81 ? 9.537 -7.709 -7.614 1.00 91.56 81 SER A C 1
ATOM 686 O O . SER A 1 81 ? 8.870 -8.028 -6.629 1.00 91.56 81 SER A O 1
ATOM 688 N N . GLU A 1 82 ? 10.413 -6.701 -7.558 1.00 92.81 82 GLU A N 1
ATOM 689 C CA . GLU A 1 82 ? 10.729 -5.991 -6.306 1.00 92.81 82 GLU A CA 1
ATOM 690 C C . GLU A 1 82 ? 9.486 -5.292 -5.717 1.00 92.81 82 GLU A C 1
ATOM 692 O O . GLU A 1 82 ? 9.263 -5.274 -4.503 1.00 92.81 82 GLU A O 1
ATOM 697 N N . ILE A 1 83 ? 8.596 -4.771 -6.569 1.00 92.69 83 ILE A N 1
ATOM 698 C CA . ILE A 1 83 ? 7.315 -4.200 -6.125 1.00 92.69 83 ILE A CA 1
ATOM 699 C C . ILE A 1 83 ? 6.349 -5.278 -5.615 1.00 92.69 83 ILE A C 1
ATOM 701 O O . ILE A 1 83 ? 5.552 -5.005 -4.707 1.00 92.69 83 ILE A O 1
ATOM 705 N N . SER A 1 84 ? 6.389 -6.487 -6.174 1.00 92.56 84 SER A N 1
ATOM 706 C CA . SER A 1 84 ? 5.604 -7.622 -5.683 1.00 92.56 84 SER A CA 1
ATOM 707 C C . SER A 1 84 ? 6.068 -8.057 -4.293 1.00 92.56 84 SER A C 1
ATOM 709 O O . SER A 1 84 ? 5.225 -8.243 -3.412 1.00 92.56 84 SER A O 1
ATOM 711 N N . ASP A 1 85 ? 7.381 -8.106 -4.066 1.00 92.00 85 ASP A N 1
ATOM 712 C CA . ASP A 1 85 ? 7.977 -8.405 -2.760 1.00 92.00 85 ASP A CA 1
ATOM 713 C C . ASP A 1 85 ? 7.611 -7.351 -1.712 1.00 92.00 85 ASP A C 1
ATOM 715 O O . ASP A 1 85 ? 7.211 -7.689 -0.596 1.00 92.00 85 ASP A O 1
ATOM 719 N N . LEU A 1 86 ? 7.671 -6.063 -2.069 1.00 92.19 86 LEU A N 1
ATOM 720 C CA . LEU A 1 86 ? 7.218 -4.977 -1.195 1.00 92.19 86 LEU A CA 1
ATOM 721 C C . LEU A 1 86 ? 5.748 -5.159 -0.789 1.00 92.19 86 LEU A C 1
ATOM 723 O O . LEU A 1 86 ? 5.386 -4.981 0.373 1.00 92.19 86 LEU A O 1
ATOM 727 N N . LYS A 1 87 ? 4.881 -5.514 -1.743 1.00 92.69 87 LYS A N 1
ATOM 728 C CA . LYS A 1 87 ? 3.452 -5.731 -1.475 1.00 92.69 87 LYS A CA 1
ATOM 729 C C . LYS A 1 87 ? 3.205 -6.939 -0.581 1.00 92.69 87 LYS A C 1
ATOM 731 O O . LYS A 1 87 ? 2.337 -6.853 0.281 1.00 92.69 87 LYS A O 1
ATOM 736 N N . ALA A 1 88 ? 3.937 -8.034 -0.776 1.00 92.94 88 ALA A N 1
ATOM 737 C CA . ALA A 1 88 ? 3.833 -9.215 0.078 1.00 92.94 88 ALA A CA 1
ATOM 738 C C . ALA A 1 88 ? 4.190 -8.878 1.535 1.00 92.94 88 ALA A C 1
ATOM 740 O O . ALA A 1 88 ? 3.431 -9.206 2.443 1.00 92.94 88 ALA A O 1
ATOM 741 N N . GLN A 1 89 ? 5.269 -8.124 1.742 1.00 91.94 89 GLN A N 1
ATOM 742 C CA . GLN A 1 89 ? 5.674 -7.655 3.071 1.00 91.94 89 GLN A CA 1
ATOM 743 C C . GLN A 1 89 ? 4.667 -6.681 3.693 1.00 91.94 89 GLN A C 1
ATOM 745 O O . GLN A 1 89 ? 4.457 -6.685 4.905 1.00 91.94 89 GLN A O 1
ATOM 750 N N . ASP A 1 90 ? 4.034 -5.830 2.881 1.00 92.50 90 ASP A N 1
ATOM 751 C CA . ASP A 1 90 ? 2.962 -4.975 3.377 1.00 92.50 90 ASP A CA 1
ATOM 752 C C . ASP A 1 90 ? 1.770 -5.821 3.854 1.00 92.50 90 ASP A C 1
ATOM 754 O O . ASP A 1 90 ? 1.259 -5.581 4.944 1.00 92.50 90 ASP A O 1
ATOM 758 N N . LEU A 1 91 ? 1.347 -6.825 3.076 1.00 95.00 91 LEU A N 1
ATOM 759 C CA . LEU A 1 91 ? 0.253 -7.734 3.447 1.00 95.00 91 LEU A CA 1
ATOM 760 C C . LEU A 1 91 ? 0.552 -8.496 4.741 1.00 95.00 91 LEU A C 1
ATOM 762 O O . LEU A 1 91 ? -0.334 -8.628 5.581 1.00 95.00 91 LEU A O 1
ATOM 766 N N . GLU A 1 92 ? 1.787 -8.961 4.925 1.00 93.94 92 GLU A N 1
ATOM 767 C CA . GLU A 1 92 ? 2.220 -9.610 6.165 1.00 93.94 92 GLU A CA 1
ATOM 768 C C . GLU A 1 92 ? 2.014 -8.691 7.374 1.00 93.94 92 GLU A C 1
ATOM 770 O O . GLU A 1 92 ? 1.334 -9.076 8.322 1.00 93.94 92 GLU A O 1
ATOM 775 N N . LYS A 1 93 ? 2.449 -7.430 7.285 1.00 92.12 93 LYS A N 1
ATOM 776 C CA . LYS A 1 93 ? 2.245 -6.433 8.349 1.00 92.12 93 LYS A CA 1
ATOM 777 C C . LYS A 1 93 ? 0.772 -6.126 8.616 1.00 92.12 93 LYS A C 1
ATOM 779 O O . LYS A 1 93 ? 0.382 -5.966 9.767 1.00 92.12 93 LYS A O 1
ATOM 784 N N . TYR A 1 94 ? -0.066 -6.032 7.580 1.00 95.06 94 TYR A N 1
ATOM 785 C CA . TYR A 1 94 ? -1.515 -5.874 7.781 1.00 95.06 94 TYR A CA 1
ATOM 786 C C . TYR A 1 94 ? -2.112 -7.083 8.505 1.00 95.06 94 TYR A C 1
ATOM 788 O O . TYR A 1 94 ? -2.924 -6.911 9.411 1.00 95.06 94 TYR A O 1
ATOM 796 N N . ASN A 1 95 ? -1.698 -8.294 8.132 1.00 93.75 95 ASN A N 1
ATOM 797 C CA . ASN A 1 95 ? -2.162 -9.522 8.767 1.00 93.75 95 ASN A CA 1
ATOM 798 C C . ASN A 1 95 ? -1.690 -9.636 10.221 1.00 93.75 95 ASN A C 1
ATOM 800 O O . ASN A 1 95 ? -2.444 -10.125 11.057 1.00 93.75 95 ASN A O 1
ATOM 804 N N . GLU A 1 96 ? -0.478 -9.178 10.538 1.00 94.06 96 GLU A N 1
ATOM 805 C CA . GLU A 1 96 ? 0.010 -9.064 11.916 1.00 94.06 96 GLU A CA 1
ATOM 806 C C . GLU A 1 96 ? -0.857 -8.101 12.734 1.00 94.06 96 GLU A C 1
ATOM 808 O O . GLU A 1 96 ? -1.354 -8.490 13.789 1.00 94.06 96 GLU A O 1
ATOM 813 N N . LEU A 1 97 ? -1.132 -6.898 12.215 1.00 92.81 97 LEU A N 1
ATOM 814 C CA . LEU A 1 97 ? -2.003 -5.916 12.878 1.00 92.81 97 LEU A CA 1
ATOM 815 C C . LEU A 1 97 ? -3.424 -6.454 13.097 1.00 92.81 97 LEU A C 1
ATOM 817 O O . LEU A 1 97 ? -4.026 -6.235 14.143 1.00 92.81 97 LEU A O 1
ATOM 821 N N . LEU A 1 98 ? -3.968 -7.191 12.127 1.00 94.56 98 LEU A N 1
ATOM 822 C CA . LEU A 1 98 ? -5.297 -7.802 12.227 1.00 94.56 98 LEU A CA 1
ATOM 823 C C . LEU A 1 98 ? -5.382 -8.927 13.272 1.00 94.56 98 LEU A C 1
ATOM 825 O O . LEU A 1 98 ? -6.488 -9.322 13.637 1.00 94.56 98 LEU A O 1
ATOM 829 N N . ARG A 1 99 ? -4.246 -9.448 13.752 1.00 94.44 99 ARG A N 1
ATOM 830 C CA . ARG A 1 99 ? -4.187 -10.441 14.836 1.00 94.44 99 ARG A CA 1
ATOM 831 C C . ARG A 1 99 ? -4.105 -9.803 16.224 1.00 94.44 99 ARG A C 1
ATOM 833 O O . ARG A 1 99 ? -4.189 -10.533 17.211 1.00 94.44 99 ARG A O 1
ATOM 840 N N . GLU A 1 100 ? -3.933 -8.484 16.324 1.00 93.44 100 GLU A N 1
ATOM 841 C CA . GLU A 1 100 ? -3.876 -7.802 17.616 1.00 93.44 100 GLU A CA 1
ATOM 842 C C . GLU A 1 100 ? -5.199 -7.937 18.382 1.00 93.44 100 GLU A C 1
ATOM 844 O O . GLU A 1 100 ? -6.295 -7.706 17.862 1.00 93.44 100 GLU A O 1
ATOM 849 N N . ILE A 1 101 ? -5.092 -8.303 19.660 1.00 81.75 101 ILE A N 1
ATOM 850 C CA . ILE A 1 101 ? -6.245 -8.426 20.548 1.00 81.75 101 ILE A CA 1
ATOM 851 C C . ILE A 1 101 ? -6.689 -7.012 20.944 1.00 81.75 101 ILE A C 1
ATOM 853 O O . ILE A 1 101 ? -5.869 -6.194 21.355 1.00 81.75 101 ILE A O 1
ATOM 857 N N . ASN A 1 102 ? -7.998 -6.749 20.867 1.00 89.88 102 ASN A N 1
ATOM 858 C CA . ASN A 1 102 ? -8.658 -5.470 21.183 1.00 89.88 102 ASN A CA 1
ATOM 859 C C . ASN A 1 102 ? -8.591 -4.383 20.101 1.00 89.88 102 ASN A C 1
ATOM 861 O O . ASN A 1 102 ? -8.877 -3.219 20.392 1.00 89.88 102 ASN A O 1
ATOM 865 N N . LEU A 1 103 ? -8.287 -4.735 18.850 1.00 92.38 103 LEU A N 1
ATOM 866 C CA . LEU A 1 103 ? -8.411 -3.772 17.762 1.00 92.38 103 LEU A CA 1
ATOM 867 C C . LEU A 1 103 ? -9.896 -3.406 17.533 1.00 92.38 103 LEU A C 1
ATOM 869 O O . LEU A 1 103 ? -10.731 -4.303 17.361 1.00 92.38 103 LEU A O 1
ATOM 873 N N . PRO A 1 104 ? -10.272 -2.111 17.522 1.00 94.75 104 PRO A N 1
ATOM 874 C CA . PRO A 1 104 ? -11.657 -1.711 17.305 1.00 94.75 104 PRO A CA 1
ATOM 875 C C . PRO A 1 104 ? -12.189 -2.215 15.962 1.00 94.75 104 PRO A C 1
ATOM 877 O O . PRO A 1 104 ? -11.523 -2.101 14.933 1.00 94.75 104 PRO A O 1
ATOM 880 N N . LEU A 1 105 ? -13.429 -2.714 15.947 1.00 95.00 105 LEU A N 1
ATOM 881 C CA . LEU A 1 105 ? -14.037 -3.325 14.757 1.00 95.00 105 LEU A CA 1
ATOM 882 C C . LEU A 1 105 ? -14.012 -2.404 13.523 1.00 95.00 105 LEU A C 1
ATOM 884 O O . LEU A 1 105 ? -13.879 -2.874 12.393 1.00 95.00 105 LEU A O 1
ATOM 888 N N . SER A 1 106 ? -14.158 -1.094 13.718 1.00 96.19 106 SER A N 1
ATOM 889 C CA . SER A 1 106 ? -14.071 -0.104 12.643 1.00 96.19 106 SER A CA 1
ATOM 890 C C . SER A 1 106 ? -12.673 -0.033 12.023 1.00 96.19 106 SER A C 1
ATOM 892 O O . SER A 1 106 ? -12.561 0.006 10.797 1.00 96.19 106 SER A O 1
ATOM 894 N N . VAL A 1 107 ? -11.617 -0.105 12.838 1.00 96.25 107 VAL A N 1
ATOM 895 C CA . VAL A 1 107 ? -10.227 -0.172 12.370 1.00 96.25 107 VAL A CA 1
ATOM 896 C C . VAL A 1 107 ? -9.980 -1.492 11.642 1.00 96.25 107 VAL A C 1
ATOM 898 O O . VAL A 1 107 ? -9.45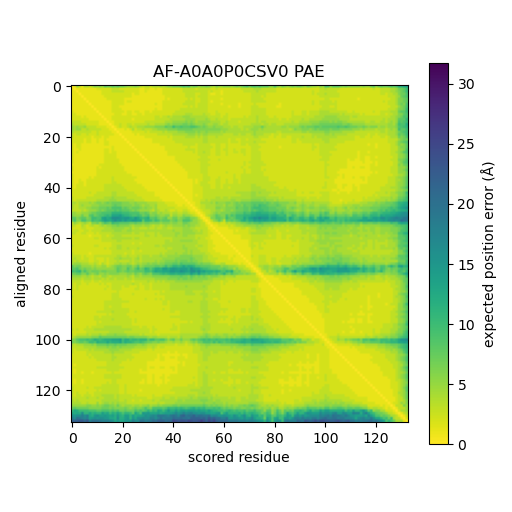1 -1.468 10.532 1.00 96.25 107 VAL A O 1
ATOM 901 N N . CYS A 1 108 ? -10.454 -2.625 12.176 1.00 96.25 108 CYS A N 1
ATOM 902 C CA . CYS A 1 108 ? -10.359 -3.923 11.494 1.00 96.25 108 CYS A CA 1
ATOM 903 C C . CYS A 1 108 ? -10.968 -3.870 10.087 1.00 96.25 108 CYS A C 1
ATOM 905 O O . CYS A 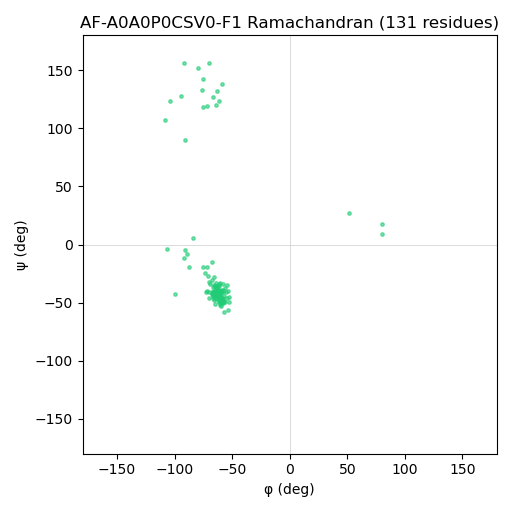1 108 ? -10.345 -4.301 9.119 1.00 96.25 108 CYS A O 1
ATOM 907 N N . LYS A 1 109 ? -12.166 -3.285 9.945 1.00 96.94 109 LYS A N 1
ATOM 908 C CA . LYS A 1 109 ? -12.833 -3.125 8.641 1.00 96.94 109 LYS A CA 1
ATOM 909 C C . LYS A 1 109 ? -12.005 -2.292 7.660 1.00 96.94 109 LYS A C 1
ATOM 911 O O . LYS A 1 109 ? -11.959 -2.623 6.475 1.00 96.94 109 LYS A O 1
ATOM 916 N N . LEU A 1 110 ? -11.352 -1.227 8.131 1.00 97.69 110 LEU A N 1
ATOM 917 C CA . LEU A 1 110 ? -10.452 -0.428 7.297 1.00 97.69 110 LEU A CA 1
ATOM 918 C C . LEU A 1 110 ? -9.225 -1.235 6.869 1.00 97.69 110 LEU A C 1
ATOM 920 O O . LEU A 1 110 ? -8.910 -1.250 5.682 1.00 97.69 110 LEU A O 1
ATOM 924 N N . LEU A 1 111 ? -8.568 -1.935 7.796 1.00 97.25 111 LEU A N 1
ATOM 925 C CA . LEU A 1 111 ? -7.390 -2.751 7.495 1.00 97.25 111 LEU A CA 1
ATOM 926 C C . LEU A 1 111 ? -7.702 -3.880 6.502 1.00 97.25 111 LEU A C 1
ATOM 928 O O . LEU A 1 111 ? -6.940 -4.070 5.557 1.00 97.25 111 LEU A O 1
ATOM 932 N N . VAL A 1 112 ? -8.835 -4.576 6.650 1.00 97.44 112 VAL A N 1
ATOM 933 C CA . VAL A 1 112 ? -9.280 -5.610 5.694 1.00 97.44 112 VAL A CA 1
ATOM 934 C C . VAL A 1 112 ? -9.478 -5.008 4.305 1.00 97.44 112 VAL A C 1
ATOM 936 O O . VAL A 1 112 ? -8.880 -5.472 3.340 1.00 97.44 112 VAL A O 1
ATOM 939 N N . LYS A 1 113 ? -10.218 -3.897 4.202 1.00 97.75 113 LYS A N 1
ATOM 940 C CA . LYS A 1 113 ? -10.443 -3.219 2.917 1.00 97.75 113 LYS A CA 1
ATOM 941 C C . LYS A 1 113 ? -9.134 -2.801 2.235 1.00 97.75 113 LYS A C 1
ATOM 943 O O . LYS A 1 113 ? -9.015 -2.866 1.013 1.00 97.75 113 LYS A O 1
ATOM 948 N N . GLN A 1 114 ? -8.163 -2.332 3.014 1.00 98.00 114 GLN A N 1
ATOM 949 C CA . GLN A 1 114 ? -6.849 -1.946 2.502 1.00 98.00 114 GLN A CA 1
ATOM 950 C C . GLN A 1 114 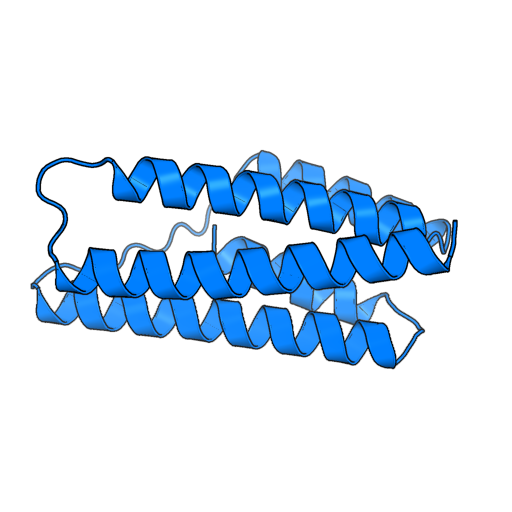? -6.040 -3.170 2.056 1.00 98.00 114 GLN A C 1
ATOM 952 O O . GLN A 1 114 ? -5.424 -3.130 0.992 1.00 98.00 114 GLN A O 1
ATOM 957 N N . THR A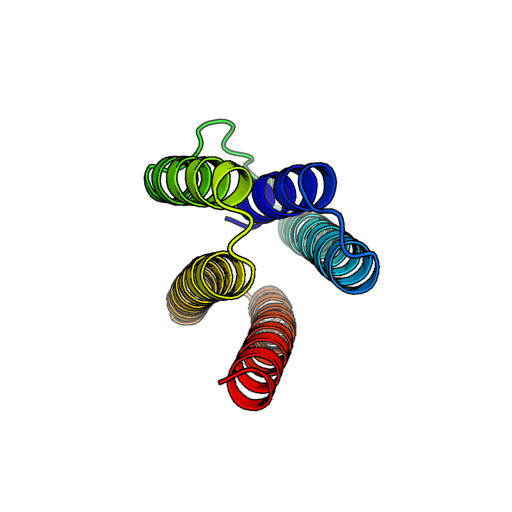 1 115 ? -6.096 -4.263 2.818 1.00 97.00 115 THR A N 1
ATOM 958 C CA . THR A 1 115 ? -5.486 -5.559 2.475 1.00 97.00 115 THR A CA 1
ATOM 959 C C . THR A 1 115 ? -6.020 -6.076 1.139 1.00 97.00 115 THR A C 1
ATOM 961 O O . THR A 1 115 ? -5.227 -6.419 0.262 1.00 97.00 115 THR A O 1
ATOM 964 N N . ASP A 1 116 ? -7.336 -6.027 0.926 1.00 97.19 116 ASP A N 1
ATOM 965 C CA . ASP A 1 116 ? -7.975 -6.463 -0.322 1.00 97.19 116 ASP A CA 1
ATOM 966 C C . ASP A 1 116 ? -7.499 -5.653 -1.541 1.00 97.19 116 ASP A C 1
ATOM 968 O O . ASP A 1 116 ? -7.202 -6.215 -2.600 1.00 97.19 116 ASP A O 1
ATOM 972 N N . ASP A 1 117 ? -7.366 -4.327 -1.406 1.00 97.31 117 ASP A N 1
ATOM 973 C CA . ASP A 1 117 ? -6.831 -3.464 -2.471 1.00 97.31 117 ASP A CA 1
ATOM 974 C C . ASP A 1 117 ? -5.365 -3.817 -2.785 1.00 97.31 117 ASP A C 1
ATOM 976 O O . ASP A 1 117 ? -4.981 -3.965 -3.953 1.00 97.31 117 ASP A O 1
ATOM 980 N N . ILE A 1 118 ? -4.543 -4.025 -1.751 1.00 96.19 118 ILE A N 1
ATOM 981 C CA . ILE A 1 118 ? -3.132 -4.401 -1.913 1.00 96.19 118 ILE A CA 1
ATOM 982 C C . ILE A 1 118 ? -3.015 -5.760 -2.608 1.00 96.19 118 ILE A C 1
ATOM 984 O O . ILE A 1 118 ? -2.231 -5.884 -3.555 1.00 96.19 118 ILE A O 1
ATOM 988 N N . GLN A 1 119 ? -3.818 -6.742 -2.198 1.00 95.62 119 GLN A N 1
ATOM 989 C CA . GLN A 1 119 ? -3.846 -8.076 -2.790 1.00 95.62 119 GLN A CA 1
ATOM 990 C C . GLN A 1 119 ? -4.304 -8.031 -4.253 1.00 95.62 119 GLN A C 1
ATOM 992 O O . GLN A 1 119 ? -3.675 -8.636 -5.121 1.00 95.62 119 GLN A O 1
ATOM 997 N N . SER A 1 120 ? -5.346 -7.257 -4.563 1.00 94.56 120 SER A N 1
ATOM 998 C CA . SER A 1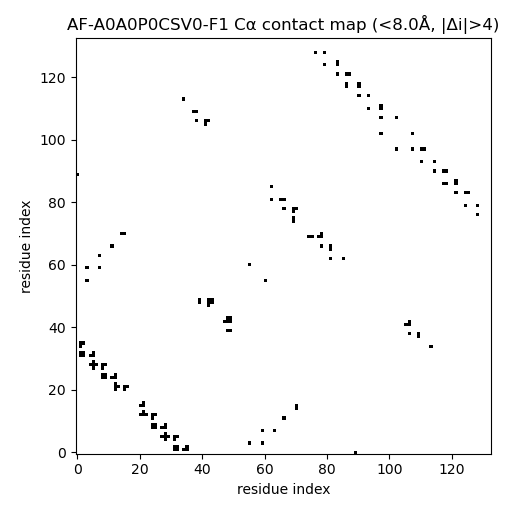 120 ? -5.812 -7.046 -5.938 1.00 94.56 120 SER A CA 1
ATOM 999 C C . SER A 1 120 ? -4.726 -6.416 -6.825 1.00 94.56 120 SER A C 1
ATOM 1001 O O . SER A 1 120 ? -4.504 -6.831 -7.970 1.00 94.56 120 SER A O 1
ATOM 1003 N N . ALA A 1 121 ? -3.972 -5.459 -6.278 1.00 92.81 121 ALA A N 1
ATOM 1004 C CA . ALA A 1 121 ? -2.844 -4.844 -6.969 1.00 92.81 121 ALA A CA 1
ATOM 1005 C C . ALA A 1 121 ? -1.689 -5.828 -7.208 1.00 92.81 121 ALA A C 1
ATOM 1007 O O . ALA A 1 121 ? -1.106 -5.818 -8.289 1.00 92.81 121 ALA A O 1
ATOM 1008 N N . LEU A 1 122 ? -1.363 -6.667 -6.220 1.00 92.81 122 LEU A N 1
ATOM 1009 C CA . LEU A 1 122 ? -0.352 -7.719 -6.350 1.00 92.81 122 LEU A CA 1
ATOM 1010 C C . LEU A 1 122 ? -0.753 -8.732 -7.427 1.00 92.81 122 LEU A C 1
ATOM 1012 O O . LEU A 1 122 ? 0.051 -9.063 -8.292 1.00 92.81 122 LEU A O 1
ATOM 1016 N N . ASN A 1 123 ? -2.015 -9.161 -7.429 1.00 92.56 123 ASN A N 1
ATOM 1017 C CA . ASN A 1 123 ? -2.535 -10.083 -8.437 1.00 92.56 123 ASN A CA 1
ATOM 1018 C C . ASN A 1 123 ? -2.460 -9.481 -9.847 1.00 92.56 123 ASN A C 1
ATOM 1020 O O . ASN A 1 123 ? -2.216 -10.199 -10.810 1.00 92.56 123 ASN A O 1
ATOM 1024 N N . THR A 1 124 ? -2.646 -8.165 -9.974 1.00 89.56 124 THR A N 1
ATOM 1025 C CA . THR A 1 124 ? -2.506 -7.463 -11.257 1.00 89.56 124 THR A CA 1
ATOM 1026 C C . THR A 1 124 ? -1.066 -7.488 -11.765 1.00 89.56 124 THR A C 1
ATOM 1028 O O . THR A 1 124 ? -0.860 -7.812 -12.928 1.00 89.56 124 THR A O 1
ATOM 1031 N N . ILE A 1 125 ? -0.080 -7.233 -10.897 1.00 88.06 125 ILE A N 1
ATOM 1032 C CA . ILE A 1 125 ? 1.341 -7.311 -11.274 1.00 88.06 125 ILE A CA 1
ATOM 1033 C C . ILE A 1 125 ? 1.724 -8.740 -11.659 1.00 88.06 125 ILE A C 1
ATOM 1035 O O . ILE A 1 125 ? 2.318 -8.956 -12.708 1.00 88.06 125 ILE A O 1
ATOM 1039 N N . LYS A 1 126 ? 1.326 -9.732 -10.855 1.00 86.06 126 LYS A N 1
ATOM 1040 C CA . LYS A 1 126 ? 1.618 -11.143 -11.145 1.00 86.06 126 LYS A CA 1
ATOM 1041 C C . LYS A 1 126 ? 1.063 -11.582 -12.499 1.00 86.06 126 LYS A C 1
ATOM 1043 O O . LYS A 1 126 ? 1.746 -12.285 -13.230 1.00 86.06 126 LYS A O 1
ATOM 1048 N N . ARG A 1 127 ? -0.157 -11.156 -12.851 1.00 85.56 127 ARG A N 1
ATOM 1049 C CA . ARG A 1 127 ? -0.735 -11.440 -14.175 1.00 85.56 127 ARG A CA 1
ATOM 1050 C C . ARG A 1 127 ? 0.044 -10.781 -15.309 1.00 85.56 127 ARG A C 1
ATOM 1052 O O . ARG A 1 127 ? 0.197 -11.420 -16.338 1.00 85.56 127 ARG A O 1
ATOM 1059 N N . HIS A 1 128 ? 0.517 -9.547 -15.120 1.00 78.94 128 HIS A N 1
ATOM 1060 C CA . HIS A 1 128 ? 1.370 -8.872 -16.103 1.00 78.94 128 HIS A CA 1
ATOM 1061 C C . HIS A 1 128 ? 2.655 -9.669 -16.325 1.00 78.94 128 HIS A C 1
ATOM 1063 O O . HIS A 1 128 ? 2.908 -10.076 -17.447 1.00 78.94 128 HIS A O 1
ATOM 1069 N N . ASN A 1 129 ? 3.375 -10.030 -15.257 1.00 73.00 129 ASN A N 1
ATOM 1070 C CA . ASN A 1 129 ? 4.614 -10.813 -15.357 1.00 73.00 129 ASN A CA 1
ATOM 1071 C C . ASN A 1 129 ? 4.422 -12.174 -16.053 1.00 73.00 129 ASN A C 1
ATOM 1073 O O . ASN A 1 129 ? 5.307 -12.612 -16.773 1.00 73.00 129 ASN A O 1
ATOM 1077 N N . LEU A 1 130 ? 3.270 -12.831 -15.878 1.00 62.03 130 LEU A N 1
ATOM 1078 C CA . LEU A 1 130 ? 2.950 -14.091 -16.565 1.00 62.03 130 LEU A CA 1
ATOM 1079 C C . LEU A 1 130 ? 2.657 -13.930 -18.066 1.00 62.03 130 LEU A C 1
ATOM 1081 O O . LEU A 1 130 ? 2.678 -14.922 -18.782 1.00 62.03 130 LEU A O 1
ATOM 1085 N N . GLN A 1 131 ? 2.324 -12.726 -18.539 1.00 60.34 131 GLN A N 1
ATOM 1086 C CA . GLN A 1 131 ? 2.074 -12.458 -19.962 1.00 60.34 131 GLN A CA 1
ATOM 1087 C C . GLN A 1 131 ? 3.350 -12.098 -20.735 1.00 60.34 131 GLN A C 1
ATOM 1089 O O . GLN A 1 131 ? 3.345 -12.173 -21.960 1.00 60.34 131 GLN A O 1
ATOM 1094 N N . VAL A 1 132 ? 4.409 -11.685 -20.031 1.00 56.28 132 VAL A N 1
ATOM 1095 C CA . VAL A 1 132 ? 5.707 -11.277 -20.605 1.00 56.28 132 VAL A CA 1
ATOM 1096 C C . VAL A 1 132 ? 6.830 -12.305 -20.391 1.00 56.28 132 VAL A C 1
ATOM 1098 O O . VAL A 1 132 ? 7.932 -12.081 -20.889 1.00 56.28 132 VAL A O 1
ATOM 1101 N N . ALA A 1 133 ? 6.562 -13.400 -19.671 1.00 53.00 133 ALA A N 1
ATOM 1102 C CA . ALA A 1 133 ? 7.467 -14.539 -19.469 1.00 53.00 133 ALA A CA 1
ATOM 1103 C C . ALA A 1 133 ? 7.227 -15.639 -20.511 1.00 53.00 133 ALA A C 1
ATOM 1105 O O . ALA A 1 133 ? 8.229 -16.240 -20.959 1.00 53.00 133 ALA A O 1
#

Nearest PDB structures (foldseek):
  1jre-assembly1_A  TM=7.379E-01  e=1.229E+00  Escherichia coli
  1l8i-assembly1_E  TM=6.547E-01  e=9.385E-01  Escherichia coli
  7zxk-assembly1_A  TM=4.725E-01  e=1.892E+00  Homo sapiens

Radius of gyration: 15.6 Å; Cα contacts (8 Å, |Δi|>4): 85; chains: 1; bounding box: 34×25×42 Å

Foldseek 3Di:
DLVLLLVQLVVLLVLDDDPVSVVLSVVRSVLSVVLLVLLQVVCVVVVHHDDDDPDDDPLSVVLNVQSVVCSVVVDPLVNLVSVLVVLVVVLVVLVVVLPDPPDDPSSNVSSVVSSVVSVVSSVVSVVVSVVVD

pLDDT: mean 90.53, std 7.97, range [53.0, 98.19]

Secondary structure (DSSP, 8-state):
-HHHHHHHHHHHHHH---HHHHHHHHHHHHHHHHHHHHHHHHHHHTT-------SPPHHHHHHHHHHHHHHHTT-HHHHHHHHHHHHHHHHHHHHHHHT-TT--HHHHHHHHHHHHHHHHHHHHHHHHHHHH-

Sequence (133 aa):
MNYESVKIYTETQKHLTHDGLKAFFKKRAMARQKFIVDLSLELKKLGGEPQYSQKLSYNFYRTWIRLRDLFAEENENDLLSEISDLKAQDLEKYNELLREINLPLSVCKLLVKQTDDIQSALNTIKRHNLQVA

Solvent-accessible surface area (backbone atoms only — not comparable to full-atom values): 7496 Å² total; per-residue (Å²): 103,52,71,55,50,25,51,51,27,54,53,53,32,72,68,52,82,56,63,71,56,30,54,49,26,49,54,51,18,53,51,29,50,48,51,51,51,56,51,40,52,51,35,45,74,74,76,42,80,73,81,80,75,86,73,76,52,71,65,54,55,55,51,50,53,53,50,55,57,33,56,77,66,71,39,63,67,61,44,53,46,57,52,43,52,53,47,53,56,48,47,50,52,52,55,54,59,70,65,49,86,86,66,53,68,70,56,50,54,52,53,52,57,50,45,53,53,52,50,53,52,43,53,52,50,54,54,52,54,66,75,77,109